Protein AF-0000000078156345 (afdb_homodimer)

Secondary structure (DSSP, 8-state):
------------STTTTS----HHHHHHHHHHHHHHHHHHHHHHHHHHHHHHHHHHHHHHHHHHHHHHH-/------------SSSTTS----HHHHHHHHHHHHHHHHHHHHHHHHHHHHHHHHHHHHHHHHHHHHHHH-

Sequence (140 aa):
TGKHAESTEVVTSDLLQMPPATTRERDLQSQVFHMQQSIGSLVEELQRQKMKNAQLERQLNTLVNKEDDATGKHAESTEVVTSDLLQMPPATTRERDLQSQVFHMQQSIGSLVEELQRQKMKNAQLERQLNTLVNKEDDA

Radius of gyration: 32.05 Å; Cα contacts (8 Å, |Δi|>4): 56; chains: 2; bounding box: 17×106×88 Å

Foldseek 3Di:
DDCPDDDPDCCDCVVVPPPDDDPVNVVVVVVVVVVVVVVVVVVVVVVVVVVVVVVVVVVVVVVVVVVVVD/DDDPPDDPPCPDDVVVPPPDDDPVNVVVVVVVVVVVVVVVVVVVVVVVVVVVVVVVVVVVVVVVVVVVVD

pLDDT: mean 80.17, std 22.76, range [31.42, 98.94]

Solvent-accessible surface area (backbone atoms only — not comparable to full-atom values): 8345 Å² total; per-residue (Å²): 140,82,80,84,77,84,81,81,72,75,81,69,59,60,84,70,55,52,71,70,72,47,71,64,42,51,51,47,52,51,50,45,51,54,48,52,51,49,45,52,52,48,52,51,51,38,52,52,45,52,52,51,40,51,53,49,52,52,54,42,51,53,53,52,51,53,56,72,73,99,138,88,73,87,72,80,79,82,73,74,81,70,64,58,85,70,54,53,69,72,72,48,71,65,43,50,51,46,52,52,51,44,52,55,49,51,52,49,45,51,51,48,52,51,50,38,51,53,46,53,52,51,39,54,54,50,51,52,54,41,51,53,53,54,52,54,55,69,72,99

Structure (mmCIF, N/CA/C/O backbone):
data_AF-0000000078156345-model_v1
#
loop_
_entity.id
_entity.type
_entity.pdbx_description
1 polymer 'Uncharacterized protein'
#
loop_
_atom_site.group_PDB
_atom_site.id
_atom_site.type_symbol
_atom_site.label_atom_id
_atom_site.label_alt_id
_atom_site.label_comp_id
_atom_site.label_asym_id
_atom_site.label_entity_id
_atom_site.label_seq_id
_atom_site.pdbx_PDB_ins_code
_atom_site.Cartn_x
_atom_site.Cartn_y
_atom_site.Cartn_z
_atom_site.occupancy
_atom_site.B_iso_or_equiv
_atom_site.auth_seq_id
_atom_site.auth_comp_id
_atom_site.auth_asym_id
_atom_site.auth_atom_id
_atom_site.pdbx_PDB_model_num
ATOM 1 N N . THR A 1 1 ? 0.201 -67.062 23.562 1 33.53 1 THR A N 1
ATOM 2 C CA . THR A 1 1 ? 1.117 -66.062 23.016 1 33.53 1 THR A CA 1
ATOM 3 C C . THR A 1 1 ? 0.845 -65.812 21.531 1 33.53 1 THR A C 1
ATOM 5 O O . THR A 1 1 ? 0.949 -66.75 20.734 1 33.53 1 THR A O 1
ATOM 8 N N . GLY A 1 2 ? -0.371 -65.062 21.141 1 33.5 2 GLY A N 1
ATOM 9 C CA . GLY A 1 2 ? -1.154 -64.875 19.938 1 33.5 2 GLY A CA 1
ATOM 10 C C . GLY A 1 2 ? -0.355 -64.25 18.797 1 33.5 2 GLY A C 1
ATOM 11 O O . GLY A 1 2 ? 0.694 -63.656 19.031 1 33.5 2 GLY A O 1
ATOM 12 N N . LYS A 1 3 ? -0.647 -64.5 17.484 1 39.56 3 LYS A N 1
ATOM 13 C CA . LYS A 1 3 ? -0.32 -64.375 16.078 1 39.56 3 LYS A CA 1
ATOM 14 C C . LYS A 1 3 ? -0.622 -62.938 15.609 1 39.56 3 LYS A C 1
ATOM 16 O O . LYS A 1 3 ? -1.682 -62.656 15.039 1 39.56 3 LYS A O 1
ATOM 21 N N . HIS A 1 4 ? -0.682 -61.875 16.422 1 44.53 4 HIS A N 1
ATOM 22 C CA . HIS A 1 4 ? -1.21 -60.719 15.719 1 44.53 4 HIS A CA 1
ATOM 23 C C . HIS A 1 4 ? -0.37 -60.406 14.484 1 44.53 4 HIS A C 1
ATOM 25 O O . HIS A 1 4 ? 0.778 -59.969 14.609 1 44.53 4 HIS A O 1
ATOM 31 N N . ALA A 1 5 ? -0.696 -60.906 13.398 1 38.25 5 ALA A N 1
ATOM 32 C CA . ALA A 1 5 ? -0.148 -60.875 12.047 1 38.25 5 ALA A CA 1
ATOM 33 C C . ALA A 1 5 ? 0.065 -59.406 11.602 1 38.25 5 ALA A C 1
ATOM 35 O O . ALA A 1 5 ? 1.156 -59.062 11.156 1 38.25 5 ALA A O 1
ATOM 36 N N . GLU A 1 6 ? -1.146 -58.719 11.094 1 39.5 6 GLU A N 1
ATOM 37 C CA . GLU A 1 6 ? -1.417 -58.312 9.727 1 39.5 6 GLU A CA 1
ATOM 38 C C . GLU A 1 6 ? -0.717 -56.969 9.398 1 39.5 6 GLU A C 1
ATOM 40 O O . GLU A 1 6 ? 0.011 -56.875 8.414 1 39.5 6 GLU A O 1
ATOM 45 N N . SER A 1 7 ? -1.61 -55.75 9.203 1 43.25 7 SER A N 1
ATOM 46 C CA . SER A 1 7 ? -1.838 -54.781 8.133 1 43.25 7 SER A CA 1
ATOM 47 C C . SER A 1 7 ? -0.871 -53.625 8.234 1 43.25 7 SER A C 1
ATOM 49 O O . SER A 1 7 ? -0.979 -52.781 9.148 1 43.25 7 SER A O 1
ATOM 51 N N . THR A 1 8 ? 0.368 -53.688 8.312 1 47.16 8 THR A N 1
ATOM 52 C CA . THR A 1 8 ? 1.261 -52.562 8.18 1 47.16 8 THR A CA 1
ATOM 53 C C . THR A 1 8 ? 0.79 -51.625 7.066 1 47.16 8 THR A C 1
ATOM 55 O O . THR A 1 8 ? 0.873 -51.969 5.887 1 47.16 8 THR A O 1
ATOM 58 N N . GLU A 1 9 ? -0.542 -51.219 7.004 1 47.25 9 GLU A N 1
ATOM 59 C CA . GLU A 1 9 ? -1.103 -50.312 6.023 1 47.25 9 GLU A CA 1
ATOM 60 C C . GLU A 1 9 ? -0.1 -49.219 5.66 1 47.25 9 GLU A C 1
ATOM 62 O O . GLU A 1 9 ? 0.63 -48.719 6.52 1 47.25 9 GLU A O 1
ATOM 67 N N . VAL A 1 10 ? 0.333 -49.062 4.332 1 46.16 10 VAL A N 1
ATOM 68 C CA . VAL A 1 10 ? 0.99 -48.156 3.406 1 46.16 10 VAL A CA 1
ATOM 69 C C . VAL A 1 10 ? 0.493 -46.719 3.646 1 46.16 10 VAL A C 1
ATOM 71 O O . VAL A 1 10 ? -0.649 -46.406 3.318 1 46.16 10 VAL A O 1
ATOM 74 N N . VAL A 1 11 ? 0.216 -46.219 4.734 1 48.66 11 VAL A N 1
ATOM 75 C CA . VAL A 1 11 ? 0.045 -44.75 4.824 1 48.66 11 VAL A CA 1
ATOM 76 C C . VAL A 1 11 ? 1.025 -44.062 3.881 1 48.66 11 VAL A C 1
ATOM 78 O O . VAL A 1 11 ? 2.08 -43.594 4.312 1 48.66 11 VAL A O 1
ATOM 81 N N . THR A 1 12 ? 1.563 -44.781 2.832 1 43.78 12 THR A N 1
ATOM 82 C CA . THR A 1 12 ? 2.67 -44.344 1.993 1 43.78 12 THR A CA 1
ATOM 83 C C . THR A 1 12 ? 2.496 -42.875 1.603 1 43.78 12 THR A C 1
ATOM 85 O O . THR A 1 12 ? 1.435 -42.281 1.828 1 43.78 12 THR A O 1
ATOM 88 N N . SER A 1 13 ? 2.938 -42.406 0.2 1 43.75 13 SER A N 1
ATOM 89 C CA . SER A 1 13 ? 3.666 -41.469 -0.656 1 43.75 13 SER A CA 1
ATOM 90 C C . SER A 1 13 ? 2.766 -40.344 -1.131 1 43.75 13 SER A C 1
ATOM 92 O O . SER A 1 13 ? 3.139 -39.594 -2.025 1 43.75 13 SER A O 1
ATOM 94 N N . ASP A 1 14 ? 1.576 -40.438 -0.865 1 46.88 14 ASP A N 1
ATOM 95 C CA . ASP A 1 14 ? 0.717 -39.469 -1.526 1 46.88 14 ASP A CA 1
ATOM 96 C C . ASP A 1 14 ? 1.19 -38.031 -1.25 1 46.88 14 ASP A C 1
ATOM 98 O O . ASP A 1 14 ? 0.942 -37.125 -2.047 1 46.88 14 ASP A O 1
ATOM 102 N N . LEU A 1 15 ? 1.35 -37.75 -0.007 1 52.06 15 LEU A N 1
ATOM 103 C CA . LEU A 1 15 ? 1.877 -36.406 0.218 1 52.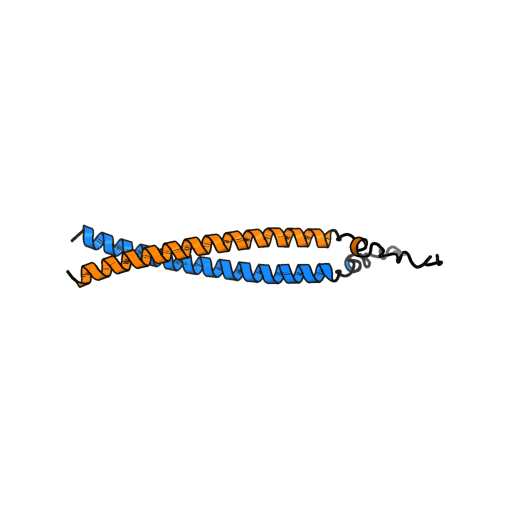06 15 LEU A CA 1
ATOM 104 C C . LEU A 1 15 ? 3.1 -36.156 -0.657 1 52.06 15 LEU A C 1
ATOM 106 O O . LEU A 1 15 ? 3.311 -35.031 -1.12 1 52.06 15 LEU A O 1
ATOM 110 N N . LEU A 1 16 ? 3.947 -37.125 -0.909 1 48.75 16 LEU A N 1
ATOM 111 C CA . LEU A 1 16 ? 5.098 -37.156 -1.803 1 48.75 16 LEU A CA 1
ATOM 112 C C . LEU A 1 16 ? 4.664 -37 -3.256 1 48.75 16 LEU A C 1
ATOM 114 O O . LEU A 1 16 ? 5.492 -36.719 -4.129 1 48.75 16 LEU A O 1
ATOM 118 N N . GLN A 1 17 ? 3.502 -37.406 -3.512 1 51.84 17 GLN A N 1
ATOM 119 C CA . GLN A 1 17 ? 3.133 -37.406 -4.922 1 51.84 17 GLN A CA 1
ATOM 120 C C . GLN A 1 17 ? 2.699 -36 -5.359 1 51.84 17 GLN A C 1
ATOM 122 O O . GLN A 1 17 ? 1.87 -35.875 -6.262 1 51.84 17 GLN A O 1
ATOM 127 N N . MET A 1 18 ? 2.561 -35.125 -4.457 1 53.78 18 MET A N 1
ATOM 128 C CA . MET A 1 18 ? 2.248 -33.844 -5.09 1 53.78 18 MET A CA 1
ATOM 129 C C . MET A 1 18 ? 3.16 -33.594 -6.285 1 53.78 18 MET A C 1
ATOM 131 O O . MET A 1 18 ? 4.379 -33.75 -6.18 1 53.78 18 MET A O 1
ATOM 135 N N . PRO A 1 19 ? 2.574 -33.75 -7.43 1 60.81 19 PRO A N 1
ATOM 136 C CA . PRO A 1 19 ? 3.453 -33.5 -8.578 1 60.81 19 PRO A CA 1
ATOM 137 C C . PRO A 1 19 ? 4.348 -32.281 -8.383 1 60.81 19 PRO A C 1
ATOM 139 O O . PRO A 1 19 ? 3.975 -31.344 -7.676 1 60.81 19 PRO A O 1
ATOM 142 N N . PRO A 1 20 ? 5.547 -32.594 -8.492 1 66.38 20 PRO A N 1
ATOM 143 C CA . PRO A 1 20 ? 6.492 -31.484 -8.414 1 66.38 20 PRO A CA 1
ATOM 144 C C . PRO A 1 20 ? 5.957 -30.203 -9.055 1 66.38 20 PRO A C 1
ATOM 146 O O . PRO A 1 20 ? 5.184 -30.266 -10.008 1 66.38 20 PRO A O 1
ATOM 149 N N . ALA A 1 21 ? 5.988 -29.219 -8.359 1 72.69 21 ALA A N 1
ATOM 150 C CA . ALA A 1 21 ? 5.598 -27.922 -8.891 1 72.69 21 ALA A CA 1
ATOM 151 C C . ALA A 1 21 ? 6.195 -27.703 -10.273 1 72.69 21 ALA A C 1
ATOM 153 O O . ALA A 1 21 ? 7.363 -28.016 -10.516 1 72.69 21 ALA A O 1
ATOM 154 N N . THR A 1 22 ? 5.266 -27.453 -11.133 1 80.25 22 THR A N 1
ATOM 155 C CA . THR A 1 22 ? 5.73 -27.078 -12.461 1 80.25 22 THR A CA 1
ATOM 156 C C . THR A 1 22 ? 6.539 -25.797 -12.422 1 80.25 22 THR A C 1
ATOM 158 O O . THR A 1 22 ? 6.543 -25.094 -11.406 1 80.25 22 THR A O 1
ATOM 161 N N . THR A 1 23 ? 7.355 -25.578 -13.312 1 85.12 23 THR A N 1
ATOM 162 C CA . THR A 1 23 ? 8.102 -24.328 -13.422 1 85.12 23 THR A CA 1
ATOM 163 C C . THR A 1 23 ? 7.176 -23.125 -13.297 1 85.12 23 THR A C 1
ATOM 165 O O . THR A 1 23 ? 7.527 -22.125 -12.664 1 85.12 23 THR A O 1
ATOM 168 N N . ARG A 1 24 ? 6.043 -23.344 -13.875 1 87 24 ARG A N 1
ATOM 169 C CA . ARG A 1 24 ? 5.066 -22.266 -13.836 1 87 24 ARG A CA 1
ATOM 170 C C . ARG A 1 24 ? 4.59 -22.016 -12.406 1 87 24 ARG A C 1
ATOM 172 O O . ARG A 1 24 ? 4.43 -20.859 -11.992 1 87 24 ARG A O 1
ATOM 179 N N . GLU A 1 25 ? 4.336 -23.047 -11.68 1 89.81 25 GLU A N 1
ATOM 180 C CA . GLU A 1 25 ? 3.916 -22.938 -10.281 1 89.81 25 GLU A CA 1
ATOM 181 C C . GLU A 1 25 ? 4.988 -22.266 -9.438 1 89.81 25 GLU A C 1
ATOM 183 O O . GLU A 1 25 ? 4.676 -21.422 -8.586 1 89.81 25 GLU A O 1
ATOM 188 N N . ARG A 1 26 ? 6.176 -22.609 -9.719 1 89.44 26 ARG A N 1
ATOM 189 C CA . ARG A 1 26 ? 7.285 -22 -8.992 1 89.44 26 ARG A CA 1
ATOM 190 C C . ARG A 1 26 ? 7.402 -20.516 -9.312 1 89.44 26 ARG A C 1
ATOM 192 O O . ARG A 1 26 ? 7.633 -19.703 -8.414 1 89.44 26 ARG A O 1
ATOM 199 N N . ASP A 1 27 ? 7.25 -20.188 -10.531 1 92.5 27 ASP A N 1
ATOM 200 C CA . ASP A 1 27 ? 7.262 -18.781 -10.93 1 92.5 27 ASP A CA 1
ATOM 201 C C . ASP A 1 27 ? 6.16 -18 -10.227 1 92.5 27 ASP A C 1
ATOM 203 O O . ASP A 1 27 ? 6.395 -16.891 -9.742 1 92.5 27 ASP A O 1
ATOM 207 N N . LEU A 1 28 ? 4.996 -18.5 -10.133 1 95.38 28 LEU A N 1
ATOM 208 C CA . LEU A 1 28 ? 3.863 -17.859 -9.484 1 95.38 28 LEU A CA 1
ATOM 209 C C . LEU A 1 28 ? 4.113 -17.688 -7.988 1 95.38 28 LEU A C 1
ATOM 211 O O . LEU A 1 28 ? 3.781 -16.656 -7.41 1 95.38 28 LEU A O 1
ATOM 215 N N . GLN A 1 29 ? 4.703 -18.641 -7.363 1 95.25 29 GLN A N 1
ATOM 216 C CA . GLN A 1 29 ? 5.039 -18.562 -5.945 1 95.25 29 GLN A CA 1
ATOM 217 C C . GLN A 1 29 ? 6.035 -17.422 -5.688 1 95.25 29 GLN A C 1
ATOM 219 O O . GLN A 1 29 ? 5.926 -16.719 -4.688 1 95.25 29 GLN A O 1
ATOM 224 N N . SER A 1 30 ? 6.969 -17.266 -6.566 1 97.69 30 SER A N 1
ATOM 225 C CA . SER A 1 30 ? 7.934 -16.188 -6.445 1 97.69 30 SER A CA 1
ATOM 226 C C . SER A 1 30 ? 7.25 -14.828 -6.562 1 97.69 30 SER A C 1
ATOM 228 O O . SER A 1 30 ? 7.57 -13.898 -5.82 1 97.69 30 SER A O 1
ATOM 230 N N . GLN A 1 31 ? 6.301 -14.742 -7.48 1 97.88 31 GLN A N 1
ATOM 231 C CA . GLN A 1 31 ? 5.535 -13.516 -7.648 1 97.88 31 GLN A CA 1
ATOM 232 C C . GLN A 1 31 ? 4.742 -13.18 -6.387 1 97.88 31 GLN A C 1
ATOM 234 O O . GLN A 1 31 ? 4.734 -12.031 -5.934 1 97.88 31 GLN A O 1
ATOM 239 N N . VAL A 1 32 ? 4.145 -14.188 -5.852 1 98.56 32 VAL A N 1
ATOM 240 C CA . VAL A 1 32 ? 3.361 -14.008 -4.633 1 98.56 32 VAL A CA 1
ATOM 241 C C . VAL A 1 32 ? 4.266 -13.5 -3.512 1 98.56 32 VAL A C 1
ATOM 243 O O . VAL A 1 32 ? 3.902 -12.57 -2.789 1 98.56 32 VAL A O 1
ATOM 246 N N . PHE A 1 33 ? 5.445 -14.055 -3.459 1 98.56 33 PHE A N 1
ATOM 247 C CA . PHE A 1 33 ? 6.406 -13.648 -2.439 1 98.56 33 PHE A CA 1
ATOM 248 C C . PHE A 1 33 ? 6.785 -12.18 -2.607 1 98.56 33 PHE A C 1
ATOM 250 O O . PHE A 1 33 ? 6.77 -11.414 -1.641 1 98.56 33 PHE A O 1
ATOM 257 N N . HIS A 1 34 ? 7.082 -11.766 -3.803 1 98.69 34 HIS A N 1
ATOM 258 C CA . HIS A 1 34 ? 7.457 -10.383 -4.082 1 98.69 34 HIS A CA 1
ATOM 259 C C . HIS A 1 34 ? 6.309 -9.43 -3.771 1 98.69 34 HIS A C 1
ATOM 261 O O . HIS A 1 34 ? 6.527 -8.344 -3.227 1 98.69 34 HIS A O 1
ATOM 267 N N . MET A 1 35 ? 5.109 -9.852 -4.051 1 98.81 35 MET A N 1
ATOM 268 C CA . MET A 1 35 ? 3.936 -9.023 -3.789 1 98.81 35 MET A CA 1
ATOM 269 C C . MET A 1 35 ? 3.666 -8.914 -2.291 1 98.81 35 MET A C 1
ATOM 271 O O . MET A 1 35 ? 3.289 -7.848 -1.798 1 98.81 35 MET A O 1
ATOM 275 N N . GLN A 1 36 ? 3.875 -9.961 -1.612 1 98.62 36 GLN A N 1
ATOM 276 C CA . GLN A 1 36 ? 3.736 -9.922 -0.161 1 98.62 36 GLN A CA 1
ATOM 277 C C . GLN A 1 36 ? 4.703 -8.914 0.452 1 98.62 36 GLN A C 1
ATOM 279 O O . GLN A 1 36 ? 4.324 -8.133 1.33 1 98.62 36 GLN A O 1
ATOM 284 N N . GLN A 1 37 ? 5.906 -8.852 -0.018 1 98.75 37 GLN A N 1
ATOM 285 C CA . GLN A 1 37 ? 6.891 -7.883 0.449 1 98.75 37 GLN A CA 1
ATOM 286 C C . GLN A 1 37 ? 6.449 -6.457 0.13 1 98.75 37 GLN A C 1
ATOM 288 O O . GLN A 1 37 ? 6.57 -5.562 0.971 1 98.75 37 GLN A O 1
ATOM 293 N N . SER A 1 38 ? 5.996 -6.297 -1.028 1 98.88 38 SER A N 1
ATOM 294 C CA . SER A 1 38 ? 5.52 -4.988 -1.459 1 98.88 38 SER A CA 1
ATOM 295 C C . SER A 1 38 ? 4.359 -4.508 -0.588 1 98.88 38 SER A C 1
ATOM 297 O O . SER A 1 38 ? 4.344 -3.355 -0.151 1 98.88 38 SER A O 1
ATOM 299 N N . ILE A 1 39 ? 3.432 -5.367 -0.332 1 98.94 39 ILE A N 1
ATOM 300 C CA . ILE A 1 39 ? 2.293 -5.039 0.519 1 98.94 39 ILE A CA 1
ATOM 301 C C . ILE A 1 39 ? 2.785 -4.648 1.911 1 98.94 39 ILE A C 1
ATOM 303 O O . ILE A 1 39 ? 2.346 -3.643 2.473 1 98.94 39 ILE A O 1
ATOM 307 N N . GLY A 1 40 ? 3.727 -5.453 2.355 1 98.88 40 GLY A N 1
ATOM 308 C CA . GLY A 1 40 ? 4.301 -5.117 3.648 1 98.88 40 GLY A CA 1
ATOM 309 C C . GLY A 1 40 ? 4.922 -3.732 3.682 1 98.88 40 GLY A C 1
ATOM 310 O O . GLY A 1 40 ? 4.699 -2.969 4.625 1 98.88 40 GLY A O 1
ATOM 311 N N . SER A 1 41 ? 5.625 -3.363 2.674 1 98.88 41 SER A N 1
ATOM 312 C CA . SER A 1 41 ? 6.277 -2.061 2.58 1 98.88 41 SER A CA 1
ATOM 313 C C . SER A 1 41 ? 5.254 -0.936 2.48 1 98.88 41 SER A C 1
ATOM 315 O O . SER A 1 41 ? 5.402 0.105 3.125 1 98.88 41 SER A O 1
ATOM 317 N N . LEU A 1 42 ? 4.277 -1.191 1.744 1 98.88 42 LEU A N 1
ATOM 318 C CA . LEU A 1 42 ? 3.242 -0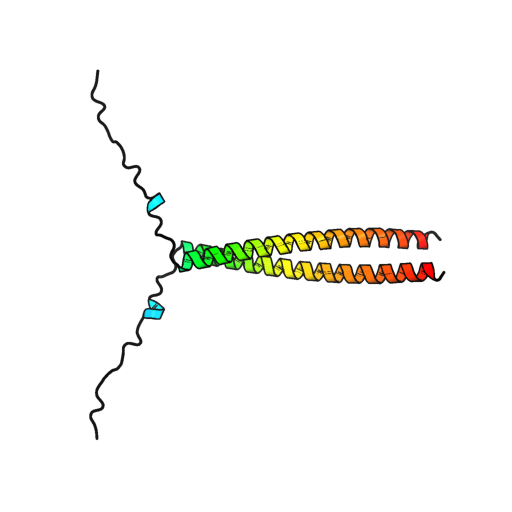.184 1.549 1 98.88 42 LEU A CA 1
ATOM 319 C C . LEU A 1 42 ? 2.451 0.039 2.834 1 98.88 42 LEU A C 1
ATOM 321 O O . LEU A 1 42 ? 2.111 1.177 3.168 1 98.88 42 LEU A O 1
ATOM 325 N N . VAL A 1 43 ? 2.186 -0.98 3.527 1 98.88 43 VAL A N 1
ATOM 326 C CA . VAL A 1 43 ? 1.452 -0.875 4.785 1 98.88 43 VAL A CA 1
ATOM 327 C C . VAL A 1 43 ? 2.273 -0.082 5.797 1 98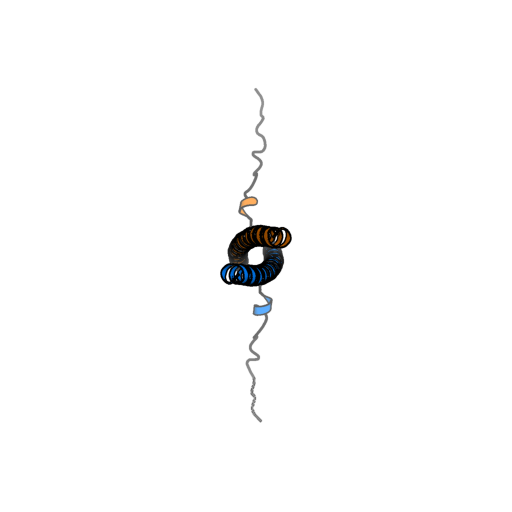.88 43 VAL A C 1
ATOM 329 O O . VAL A 1 43 ? 1.744 0.79 6.492 1 98.88 43 VAL A O 1
ATOM 332 N N . GLU A 1 44 ? 3.543 -0.354 5.844 1 98.81 44 GLU A N 1
ATOM 333 C CA . GLU A 1 44 ? 4.426 0.37 6.754 1 98.81 44 GLU A CA 1
ATOM 334 C C . GLU A 1 44 ? 4.48 1.855 6.406 1 98.81 44 GLU A C 1
ATOM 336 O O . GLU A 1 44 ? 4.387 2.709 7.289 1 98.81 44 GLU A O 1
ATOM 341 N N . GLU A 1 45 ? 4.633 2.123 5.203 1 98.75 45 GLU A N 1
ATOM 342 C CA . GLU A 1 45 ? 4.699 3.512 4.762 1 98.75 45 GLU A CA 1
ATOM 343 C C . GLU A 1 45 ? 3.391 4.242 5.043 1 98.75 45 GLU A C 1
ATOM 345 O O . GLU A 1 45 ? 3.4 5.402 5.469 1 98.75 45 GLU A O 1
ATOM 350 N N . LEU A 1 46 ? 2.365 3.58 4.824 1 98.81 46 LEU A N 1
ATOM 351 C CA . LEU A 1 46 ? 1.052 4.16 5.086 1 98.81 46 LEU A CA 1
ATOM 352 C C . LEU A 1 46 ? 0.889 4.492 6.566 1 98.81 46 LEU A C 1
ATOM 354 O O . LEU A 1 46 ? 0.381 5.559 6.914 1 98.81 46 LEU A O 1
ATOM 358 N N . GLN A 1 47 ? 1.327 3.623 7.359 1 98.69 47 GLN A N 1
ATOM 359 C CA . GLN A 1 47 ? 1.263 3.871 8.797 1 98.69 47 GLN A CA 1
ATOM 360 C C . GLN A 1 47 ? 2.115 5.074 9.188 1 98.69 47 GLN A C 1
ATOM 362 O O . GLN A 1 47 ? 1.697 5.898 10 1 98.69 47 GLN A O 1
ATOM 367 N N . ARG A 1 48 ? 3.279 5.168 8.594 1 98.69 48 ARG A N 1
ATOM 368 C CA . ARG A 1 48 ? 4.152 6.305 8.859 1 98.69 48 ARG A CA 1
ATOM 369 C C . ARG A 1 48 ? 3.5 7.613 8.414 1 98.69 48 ARG A C 1
ATOM 371 O O . ARG A 1 48 ? 3.547 8.609 9.141 1 98.69 48 ARG A O 1
ATOM 378 N N . GLN A 1 49 ? 2.871 7.582 7.344 1 98.44 49 GLN A N 1
ATOM 379 C CA . GLN A 1 49 ? 2.205 8.773 6.828 1 98.44 49 GLN A CA 1
ATOM 380 C C . GLN A 1 49 ? 1.024 9.164 7.707 1 98.44 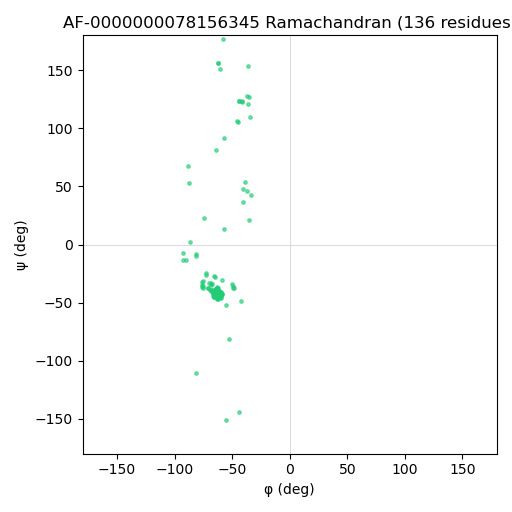49 GLN A C 1
ATOM 382 O O . GLN A 1 49 ? 0.802 10.352 7.961 1 98.44 49 GLN A O 1
ATOM 387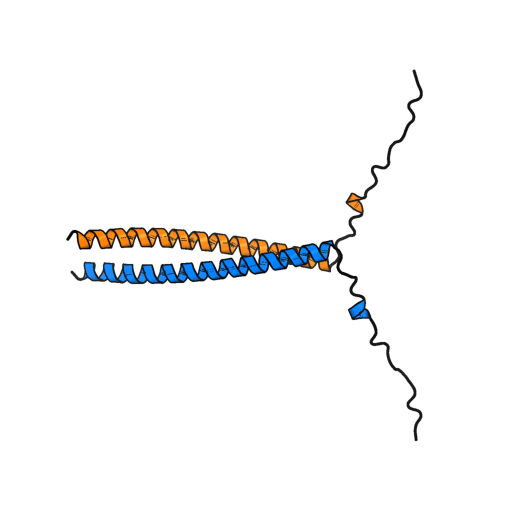 N N . LYS A 1 50 ? 0.302 8.18 8.156 1 98.69 50 LYS A N 1
ATOM 388 C CA . LYS A 1 50 ? -0.831 8.461 9.039 1 98.69 50 LYS A CA 1
ATOM 389 C C . LYS A 1 50 ? -0.368 9.086 10.352 1 98.69 50 LYS A C 1
ATOM 391 O O . LYS A 1 50 ? -1.014 10 10.867 1 98.69 50 LYS A O 1
ATOM 396 N N . MET A 1 51 ? 0.721 8.641 10.867 1 98.44 51 MET A N 1
ATOM 397 C CA . MET A 1 51 ? 1.281 9.195 12.102 1 98.44 51 MET A CA 1
ATOM 398 C C . MET A 1 51 ? 1.744 10.633 11.891 1 98.44 51 MET A C 1
ATOM 400 O O . MET A 1 51 ? 1.493 11.5 12.727 1 98.44 51 MET A O 1
ATOM 404 N N . LYS A 1 52 ? 2.4 10.867 10.805 1 98.12 52 LYS A N 1
ATOM 405 C CA . LYS A 1 52 ? 2.84 12.219 10.461 1 98.12 52 LYS A CA 1
ATOM 406 C C . LYS A 1 52 ? 1.651 13.164 10.32 1 98.12 52 LYS A C 1
ATOM 408 O O . LYS A 1 52 ? 1.685 14.289 10.828 1 98.12 52 LYS A O 1
ATOM 413 N N . ASN A 1 53 ? 0.641 12.68 9.711 1 98.5 53 ASN A N 1
ATOM 414 C CA . ASN A 1 53 ? -0.576 13.469 9.547 1 98.5 53 ASN A CA 1
ATOM 415 C C . ASN A 1 53 ? -1.211 13.812 10.891 1 98.5 53 ASN A C 1
ATOM 417 O O . ASN A 1 53 ? -1.635 14.953 11.109 1 98.5 53 ASN A O 1
ATOM 421 N N . ALA A 1 54 ? -1.243 12.906 11.727 1 98.56 54 ALA A N 1
ATOM 422 C CA . ALA A 1 54 ? -1.824 13.125 13.047 1 98.56 54 ALA A CA 1
ATOM 423 C C . ALA A 1 54 ? -1.041 14.18 13.82 1 98.56 54 ALA A C 1
ATOM 425 O O . ALA A 1 54 ? -1.631 15.031 14.484 1 98.56 54 ALA A O 1
ATOM 426 N N . GLN A 1 55 ? 0.214 14.07 13.719 1 98.25 55 GLN A N 1
ATOM 427 C CA . GLN A 1 55 ? 1.082 15.031 14.391 1 98.25 55 GLN A CA 1
ATOM 428 C C . GLN A 1 55 ? 0.876 16.438 13.844 1 98.25 55 GLN A C 1
ATOM 430 O O . GLN A 1 55 ? 0.756 17.406 14.602 1 98.25 55 GLN A O 1
ATOM 435 N N . LEU A 1 56 ? 0.778 16.562 12.586 1 98.25 56 LEU A N 1
ATOM 436 C CA . LEU A 1 56 ? 0.569 17.844 11.93 1 98.25 56 LEU A CA 1
ATOM 437 C C . LEU A 1 56 ? -0.794 18.438 12.289 1 98.25 56 LEU A C 1
ATOM 439 O O . LEU A 1 56 ? -0.913 19.625 12.555 1 98.25 56 LEU A O 1
ATOM 443 N N . GLU A 1 57 ? -1.753 17.609 12.336 1 98 57 GLU A N 1
ATOM 444 C CA . GLU A 1 57 ? -3.1 18.047 12.695 1 98 57 GLU A CA 1
ATOM 445 C C . GLU A 1 57 ? -3.146 18.562 14.133 1 98 57 GLU A C 1
ATOM 447 O O . GLU A 1 57 ? -3.807 19.562 14.422 1 98 57 GLU A O 1
ATOM 452 N N . ARG A 1 58 ? -2.445 17.922 15.016 1 97.94 58 ARG A N 1
ATOM 453 C CA . ARG A 1 58 ? -2.393 18.359 16.406 1 97.94 58 ARG A CA 1
ATOM 454 C C . ARG A 1 58 ? -1.697 19.719 16.531 1 97.94 58 ARG A C 1
ATOM 456 O O . ARG A 1 58 ? -2.172 20.594 17.25 1 97.94 58 ARG A O 1
ATOM 463 N N . GLN A 1 59 ? -0.607 19.906 15.891 1 96.75 59 GLN A N 1
ATOM 464 C CA . GLN A 1 59 ? 0.114 21.172 15.906 1 96.75 59 GLN A CA 1
ATOM 465 C C . GLN A 1 59 ? -0.743 22.312 15.344 1 96.75 59 GLN A C 1
ATOM 467 O O . GLN A 1 59 ? -0.807 23.391 15.922 1 96.75 59 GLN A O 1
ATOM 472 N N . LEU A 1 60 ? -1.408 22.016 14.266 1 96.44 60 LEU A N 1
ATOM 473 C CA . LEU A 1 60 ? -2.27 23 13.625 1 96.44 60 LEU A CA 1
ATOM 474 C C . LEU A 1 60 ? -3.416 23.406 14.547 1 96.44 60 LEU A C 1
ATOM 476 O O . LEU A 1 60 ? -3.715 24.594 14.688 1 96.44 60 LEU A O 1
ATOM 480 N N . ASN A 1 61 ? -3.957 22.438 15.133 1 95.38 61 ASN A N 1
ATOM 481 C CA . ASN A 1 61 ? -5.066 22.703 16.047 1 95.38 61 ASN A CA 1
ATOM 482 C C . ASN A 1 61 ? -4.625 23.547 17.234 1 95.38 61 ASN A C 1
ATOM 484 O O . ASN A 1 61 ? -5.359 24.422 17.688 1 95.38 61 ASN A O 1
ATOM 488 N N . THR A 1 62 ? -3.473 23.234 17.688 1 94.31 62 THR A N 1
ATOM 489 C CA . THR A 1 62 ? -2.93 24 18.812 1 94.31 62 THR A CA 1
ATOM 490 C C . THR A 1 62 ? -2.725 25.453 18.438 1 94.31 62 THR A C 1
ATOM 492 O O . THR A 1 62 ? -3.098 26.359 19.188 1 94.31 62 THR A O 1
ATOM 495 N N . LEU A 1 63 ? -2.314 25.734 17.25 1 89.56 63 LEU A N 1
ATOM 496 C CA . LEU A 1 63 ? -2.039 27.078 16.781 1 89.56 63 LEU A CA 1
ATOM 497 C C . LEU A 1 63 ? -3.336 27.828 16.5 1 89.56 63 LEU A C 1
ATOM 499 O O . LEU A 1 63 ? -3.453 29.016 16.797 1 89.56 63 LEU A O 1
ATOM 503 N N . VAL A 1 64 ? -4.227 27.141 16.016 1 90.62 64 VAL A N 1
ATOM 504 C CA . VAL A 1 64 ? -5.508 27.75 15.672 1 90.62 64 VAL A CA 1
ATOM 505 C C . VAL A 1 64 ? -6.246 28.156 16.938 1 90.62 64 VAL A C 1
ATOM 507 O O . VAL A 1 64 ? -6.824 29.234 17.016 1 90.62 64 VAL A O 1
ATOM 510 N N . ASN A 1 65 ? -6.055 27.359 17.906 1 90.25 65 ASN A N 1
ATOM 511 C CA . ASN A 1 65 ? -6.715 27.656 19.188 1 90.25 65 ASN A CA 1
ATOM 512 C C . ASN A 1 65 ? -6.031 28.797 19.922 1 90.25 65 ASN A C 1
ATOM 514 O O . ASN A 1 65 ? -6.695 29.594 20.578 1 90.25 65 ASN A O 1
ATOM 518 N N . LYS A 1 66 ? -4.758 28.984 19.797 1 84.12 66 LYS A N 1
ATOM 519 C CA . LYS A 1 66 ? -4.012 30.078 20.406 1 84.12 66 LYS A CA 1
ATOM 520 C C . LYS A 1 66 ? -4.391 31.422 19.781 1 84.12 66 LYS A C 1
ATOM 522 O O . LYS A 1 66 ? -4.512 32.438 20.469 1 84.12 66 LYS A O 1
ATOM 527 N N . GLU A 1 67 ? -4.703 31.406 18.516 1 78.56 67 GLU A N 1
ATOM 528 C CA . GLU A 1 67 ? -5.09 32.625 17.812 1 78.56 67 GLU A CA 1
ATOM 529 C C . GLU A 1 67 ? -6.52 33.031 18.156 1 78.56 67 GLU A C 1
ATOM 531 O O . GLU A 1 67 ? -6.82 34.219 18.266 1 78.56 67 GLU A O 1
ATOM 536 N N . ASP A 1 68 ? -7.297 32.031 18.344 1 80.38 68 ASP A N 1
ATOM 537 C CA . ASP A 1 68 ? -8.695 32.312 18.656 1 80.38 68 ASP A CA 1
ATOM 538 C C . ASP A 1 68 ? -8.836 32.844 20.078 1 80.38 68 ASP A C 1
ATOM 540 O O . ASP A 1 68 ? -9.758 33.594 20.375 1 80.38 68 ASP A O 1
ATOM 544 N N . ASP A 1 69 ? -7.949 32.531 20.875 1 78.81 69 ASP A N 1
ATOM 545 C CA . ASP A 1 69 ? -7.977 32.969 22.25 1 78.81 69 ASP A CA 1
ATOM 546 C C . ASP A 1 69 ? -7.199 34.281 22.422 1 78.81 69 ASP A C 1
ATOM 548 O O . ASP A 1 69 ? -7.262 34.938 23.469 1 78.81 69 ASP A O 1
ATOM 552 N N . ALA A 1 70 ? -6.375 34.781 21.484 1 64.31 70 ALA A N 1
ATOM 553 C CA . ALA A 1 70 ? -5.617 36.031 21.562 1 64.31 70 ALA A CA 1
ATOM 554 C C . ALA A 1 70 ? -6.398 37.188 20.953 1 64.31 70 ALA A C 1
ATOM 556 O O . ALA A 1 70 ? -7.203 37 20.031 1 64.31 70 ALA A O 1
ATOM 557 N N . THR B 1 1 ? 5.273 -24.453 -66.688 1 34.12 1 THR B N 1
ATOM 558 C CA . THR B 1 1 ? 4.652 -23.906 -65.438 1 34.12 1 THR B CA 1
ATOM 559 C C . THR B 1 1 ? 4.727 -24.906 -64.312 1 34.12 1 THR B C 1
ATOM 561 O O . THR B 1 1 ? 4.246 -26.031 -64.438 1 34.12 1 THR B O 1
ATOM 564 N N . GLY B 1 2 ? 5.945 -24.953 -63.531 1 31.42 2 GLY B N 1
ATOM 565 C CA . GLY B 1 2 ? 6.543 -25.938 -62.625 1 31.42 2 GLY B CA 1
ATOM 566 C C . GLY B 1 2 ? 5.652 -26.297 -61.469 1 31.42 2 GLY B C 1
ATOM 567 O O . GLY B 1 2 ? 4.66 -25.609 -61.188 1 31.42 2 GLY B O 1
ATOM 568 N N . LYS B 1 3 ? 6.098 -27.312 -60.531 1 37.72 3 LYS B N 1
ATOM 569 C CA . LYS B 1 3 ? 5.941 -28.359 -59.531 1 37.72 3 LYS B CA 1
ATOM 570 C C . LYS B 1 3 ? 5.852 -27.781 -58.125 1 37.72 3 LYS B C 1
ATOM 572 O O . LYS B 1 3 ? 5.914 -28.516 -57.125 1 37.72 3 LYS B O 1
ATOM 577 N N . HIS B 1 4 ? 5.871 -26.484 -57.812 1 43.81 4 HIS B N 1
ATOM 578 C CA . HIS B 1 4 ? 6.285 -26.359 -56.438 1 43.81 4 HIS B CA 1
ATOM 579 C C . HIS B 1 4 ? 5.266 -27 -55.5 1 43.81 4 HIS B C 1
ATOM 581 O O . HIS B 1 4 ? 4.172 -26.469 -55.312 1 43.81 4 HIS B O 1
ATOM 587 N N . ALA B 1 5 ? 5.203 -28.25 -55.25 1 40.81 5 ALA B N 1
ATOM 588 C CA . ALA B 1 5 ? 4.348 -29.047 -54.375 1 40.81 5 ALA B CA 1
ATOM 589 C C . ALA B 1 5 ? 4.465 -28.594 -52.938 1 40.81 5 ALA B C 1
ATOM 591 O O . ALA B 1 5 ? 3.715 -29.047 -52.062 1 40.81 5 ALA B O 1
ATOM 592 N N . GLU B 1 6 ? 5.723 -28.031 -52.469 1 40.41 6 GLU B N 1
ATOM 593 C CA . GLU B 1 6 ? 6.246 -28.516 -51.188 1 40.41 6 GLU B CA 1
ATOM 594 C C . GLU B 1 6 ? 5.227 -28.344 -50.062 1 40.41 6 GLU B C 1
ATOM 596 O O . GLU B 1 6 ? 4.23 -27.641 -50.25 1 40.41 6 GLU B O 1
ATOM 601 N N . SER B 1 7 ? 5.867 -28.141 -48.656 1 42.44 7 SER B N 1
ATOM 602 C CA . SER B 1 7 ? 5.879 -28.562 -47.25 1 42.44 7 SER B CA 1
ATOM 603 C C . SER B 1 7 ? 4.879 -27.75 -46.438 1 42.44 7 SER B C 1
ATOM 605 O O . SER B 1 7 ? 5.023 -26.531 -46.281 1 42.44 7 SER B O 1
ATOM 607 N N . THR B 1 8 ? 3.641 -27.812 -46.562 1 46.84 8 THR B N 1
ATOM 608 C CA . THR B 1 8 ? 2.668 -27.297 -45.594 1 46.84 8 THR B CA 1
ATOM 609 C C . THR B 1 8 ? 3.139 -27.547 -44.188 1 46.84 8 THR B C 1
ATOM 611 O O . THR B 1 8 ? 3.201 -28.688 -43.719 1 46.84 8 THR B O 1
ATOM 614 N N . GLU B 1 9 ? 4.398 -27.125 -43.781 1 47.03 9 GLU B N 1
ATOM 615 C CA . GLU B 1 9 ? 4.91 -27.203 -42.406 1 47.03 9 GLU B CA 1
ATOM 616 C C . GLU B 1 9 ? 3.801 -26.969 -41.375 1 47.03 9 GLU B C 1
ATOM 618 O O . GLU B 1 9 ? 2.973 -26.078 -41.562 1 47.03 9 GLU B O 1
ATOM 623 N N . VAL B 1 10 ? 3.332 -27.984 -40.594 1 45.91 10 VAL B N 1
ATOM 624 C CA . VAL B 1 10 ? 2.609 -28.203 -39.344 1 45.91 10 VAL B CA 1
ATOM 625 C C . VAL B 1 10 ? 3.035 -27.156 -38.312 1 45.91 10 VAL B C 1
ATOM 627 O O . VAL B 1 10 ? 4.176 -27.156 -37.844 1 45.91 10 VAL B O 1
ATOM 630 N N . VAL B 1 11 ? 3.166 -25.922 -38.469 1 48.28 11 VAL B N 1
ATOM 631 C CA . VAL B 1 11 ? 3.209 -25.016 -37.344 1 48.28 11 VAL B CA 1
ATOM 632 C C . VAL B 1 11 ? 2.318 -25.531 -36.219 1 48.28 11 VAL B C 1
ATOM 634 O O . VAL B 1 11 ? 1.091 -25.453 -36.312 1 48.28 11 VAL B O 1
ATOM 637 N N . THR B 1 12 ? 2.299 -26.859 -35.875 1 43.59 12 THR B N 1
ATOM 638 C CA . THR B 1 12 ? 1.552 -27.516 -34.812 1 43.59 12 THR B CA 1
ATOM 639 C C . THR B 1 12 ? 1.467 -26.625 -33.594 1 43.59 12 THR B C 1
ATOM 641 O O . THR B 1 12 ? 2.27 -25.703 -33.438 1 43.59 12 THR B O 1
ATOM 644 N N . SER B 1 13 ? 0.365 -26.766 -32.656 1 45.06 13 SER B N 1
ATOM 645 C CA . SER B 1 13 ? -0.423 -26.344 -31.5 1 45.06 13 SER B CA 1
ATOM 646 C C . SER B 1 13 ? 0.442 -26.234 -30.25 1 45.06 13 SER B C 1
ATOM 648 O O . SER B 1 13 ? 0.443 -27.125 -29.406 1 45.06 13 SER B O 1
ATOM 650 N N . ASP B 1 14 ? 1.664 -26.25 -30.359 1 46.47 14 ASP B N 1
ATOM 651 C CA . ASP B 1 14 ? 2.457 -26.141 -29.125 1 46.47 14 ASP B CA 1
ATOM 652 C C . ASP B 1 14 ? 1.879 -25.094 -28.188 1 46.47 14 ASP B C 1
ATOM 654 O O . ASP B 1 14 ? 2.117 -25.141 -26.969 1 46.47 14 ASP B O 1
ATOM 658 N N . LEU B 1 15 ? 1.611 -23.953 -28.734 1 52.16 15 LEU B N 1
ATOM 659 C CA . LEU B 1 15 ? 0.986 -23 -27.812 1 52.16 15 LEU B CA 1
ATOM 660 C C . LEU B 1 15 ? -0.195 -23.641 -27.094 1 52.16 15 LEU B C 1
ATOM 662 O O . LEU B 1 15 ? -0.457 -23.312 -25.922 1 52.16 15 LEU B O 1
ATOM 666 N N . LEU B 1 16 ? -0.949 -24.531 -27.719 1 48.97 16 LEU B N 1
ATOM 667 C CA . LEU B 1 16 ? -2.062 -25.328 -27.219 1 48.97 16 LEU B CA 1
ATOM 668 C C . LEU B 1 16 ? -1.589 -26.328 -26.156 1 48.97 16 LEU B C 1
ATOM 670 O O . LEU B 1 16 ? -2.402 -26.922 -25.453 1 48.97 16 LEU B O 1
ATOM 674 N N . GLN B 1 17 ? -0.381 -26.688 -26.266 1 52 17 GLN B N 1
ATOM 675 C CA . GLN B 1 17 ? 0.035 -27.766 -25.375 1 52 17 GLN B CA 1
ATOM 676 C C . GLN B 1 17 ? 0.359 -27.219 -23.984 1 52 17 GLN B C 1
ATOM 678 O O . GLN B 1 17 ? 1.132 -27.828 -23.234 1 52 17 GLN B O 1
ATOM 683 N N . MET B 1 18 ? 0.416 -25.953 -23.844 1 53.72 18 MET B N 1
ATOM 684 C CA . MET B 1 18 ? 0.645 -25.641 -22.438 1 53.72 18 MET B CA 1
ATOM 685 C C . MET B 1 18 ? -0.261 -26.469 -21.547 1 53.72 18 MET B C 1
ATOM 687 O O . MET B 1 18 ? -1.471 -26.547 -21.766 1 53.72 18 MET B O 1
ATOM 691 N N . PRO B 1 19 ? 0.345 -27.422 -20.922 1 61.25 19 PRO B N 1
ATOM 692 C CA . PRO B 1 19 ? -0.52 -28.203 -20.031 1 61.25 19 PRO B CA 1
ATOM 693 C C . PRO B 1 19 ? -1.491 -27.344 -19.234 1 61.25 19 PRO B C 1
ATOM 695 O O . PRO B 1 19 ? -1.191 -26.188 -18.938 1 61.25 19 PRO B O 1
ATOM 698 N N . PRO B 1 20 ? -2.658 -27.703 -19.422 1 66.56 20 PRO B N 1
ATOM 699 C CA . PRO B 1 20 ? -3.674 -26.984 -18.641 1 66.56 20 PRO B CA 1
ATOM 700 C C . PRO B 1 20 ? -3.203 -26.641 -17.234 1 66.56 20 PRO B C 1
ATOM 702 O O . PRO B 1 20 ? -2.406 -27.391 -16.641 1 66.56 20 PRO B O 1
ATOM 705 N N . ALA B 1 21 ? -3.314 -25.516 -16.922 1 72.94 21 ALA B N 1
ATOM 706 C CA . ALA B 1 21 ? -2.992 -25.078 -15.562 1 72.94 21 ALA B CA 1
ATOM 707 C C . ALA B 1 21 ? -3.564 -26.047 -14.523 1 72.94 21 ALA B C 1
ATOM 709 O O . ALA B 1 21 ? -4.703 -26.484 -14.656 1 72.94 21 ALA B O 1
ATOM 710 N N . THR B 1 22 ? -2.629 -26.5 -13.758 1 80.38 22 THR B N 1
ATOM 711 C CA . THR B 1 22 ? -3.078 -27.328 -12.648 1 80.38 22 THR B CA 1
ATOM 712 C C . THR B 1 22 ? -3.963 -26.531 -11.695 1 80.38 22 THR B C 1
ATOM 714 O O . THR B 1 22 ? -4.035 -25.297 -11.797 1 80.38 22 THR B O 1
ATOM 717 N N . THR B 1 23 ? -4.762 -27.141 -10.977 1 85.12 23 THR B N 1
ATOM 718 C CA . THR B 1 23 ? -5.586 -26.484 -9.969 1 85.12 23 THR B CA 1
ATOM 719 C C . THR B 1 23 ? -4.734 -25.578 -9.086 1 85.12 23 THR B C 1
ATOM 721 O O . THR B 1 23 ? -5.164 -24.469 -8.727 1 85.12 23 THR B O 1
ATOM 724 N N . ARG B 1 24 ? -3.582 -26.094 -8.844 1 87.25 24 ARG B N 1
ATOM 725 C CA . ARG B 1 24 ? -2.674 -25.312 -8.008 1 87.25 24 ARG B CA 1
ATOM 726 C C . ARG B 1 24 ? -2.254 -24.031 -8.703 1 87.25 24 ARG B C 1
ATOM 728 O O . ARG B 1 24 ? -2.18 -22.969 -8.07 1 87.25 24 ARG B O 1
ATOM 735 N N . GLU B 1 25 ? -1.948 -24.094 -9.969 1 89.81 25 GLU B N 1
ATOM 736 C CA . GLU B 1 25 ? -1.571 -22.922 -10.75 1 89.81 25 GLU B CA 1
ATOM 737 C C . GLU B 1 25 ? -2.707 -21.906 -10.797 1 89.81 25 GLU B C 1
ATOM 739 O O . GLU B 1 25 ? -2.473 -20.703 -10.68 1 89.81 25 GLU B O 1
ATOM 744 N N . ARG B 1 26 ? -3.857 -22.422 -10.93 1 89.31 26 ARG B N 1
ATOM 745 C CA . ARG B 1 26 ? -5.023 -21.547 -10.961 1 89.31 26 ARG B CA 1
ATOM 746 C C . ARG B 1 26 ? -5.223 -20.859 -9.617 1 89.31 26 ARG B C 1
ATOM 748 O O . ARG B 1 26 ? -5.527 -19.656 -9.562 1 89.31 26 ARG B O 1
ATOM 755 N N . ASP B 1 27 ? -5.062 -21.578 -8.578 1 92.69 27 ASP B N 1
ATOM 756 C CA . ASP B 1 27 ? -5.156 -21 -7.242 1 92.69 27 ASP B CA 1
ATOM 757 C C . ASP B 1 27 ? -4.125 -19.891 -7.047 1 92.69 27 ASP B C 1
ATOM 759 O O . ASP B 1 27 ? -4.441 -18.828 -6.504 1 92.69 27 ASP B O 1
ATOM 763 N N . LEU B 1 28 ? -2.941 -20.078 -7.453 1 95.31 28 LEU B N 1
ATOM 764 C CA . LEU B 1 28 ? -1.866 -19.094 -7.328 1 95.31 28 LEU B CA 1
ATOM 765 C C . LEU B 1 28 ? -2.166 -17.844 -8.156 1 95.31 28 LEU B C 1
ATOM 767 O O . LEU B 1 28 ? -1.92 -16.719 -7.711 1 95.31 28 LEU B O 1
ATOM 771 N N . GLN B 1 29 ? -2.703 -18.016 -9.312 1 95.19 29 GLN B N 1
ATOM 772 C CA . GLN B 1 29 ? -3.078 -16.891 -10.156 1 95.19 29 GLN B CA 1
ATOM 773 C C . GLN B 1 29 ? -4.152 -16.031 -9.484 1 95.19 29 GLN B C 1
ATOM 775 O O . GLN B 1 29 ? -4.117 -14.805 -9.562 1 95.19 29 GLN B O 1
ATOM 780 N N . SER B 1 30 ? -5.078 -16.672 -8.852 1 97.69 30 SER B N 1
ATOM 781 C CA . SER B 1 30 ? -6.113 -15.953 -8.125 1 97.69 30 SER B CA 1
ATOM 782 C C . SER B 1 30 ? -5.52 -15.141 -6.977 1 97.69 30 SER B C 1
ATOM 784 O O . SER B 1 30 ? -5.918 -14 -6.746 1 97.69 30 SER B O 1
ATOM 786 N N . GLN B 1 31 ? -4.562 -15.727 -6.301 1 97.88 31 GLN B N 1
ATOM 787 C CA . GLN B 1 31 ? -3.879 -15.031 -5.215 1 97.88 31 GLN B CA 1
ATOM 788 C C . GLN B 1 31 ? -3.139 -13.805 -5.734 1 97.88 31 GLN B C 1
ATOM 790 O O . GLN B 1 31 ? -3.221 -12.727 -5.141 1 97.88 31 GLN B O 1
ATOM 795 N N . VAL B 1 32 ? -2.484 -13.992 -6.828 1 98.56 32 VAL B N 1
ATOM 796 C CA . VAL B 1 32 ? -1.749 -12.891 -7.441 1 98.56 32 VAL B CA 1
ATOM 797 C C . VAL B 1 32 ? -2.711 -11.758 -7.789 1 98.56 32 VAL B C 1
ATOM 799 O O . VAL B 1 32 ? -2.428 -10.586 -7.52 1 98.56 32 VAL B O 1
ATOM 802 N N . PHE B 1 33 ? -3.85 -12.148 -8.312 1 98.56 33 PHE B N 1
ATOM 803 C CA . PHE B 1 33 ? -4.859 -11.164 -8.688 1 98.56 33 PHE B CA 1
ATOM 804 C C . PHE B 1 33 ? -5.328 -10.383 -7.461 1 98.56 33 PHE B C 1
ATOM 806 O O . PHE B 1 33 ? -5.391 -9.156 -7.488 1 98.56 33 PHE B O 1
ATOM 813 N N . HIS B 1 34 ? -5.633 -11.055 -6.379 1 98.69 34 HIS B N 1
ATOM 814 C CA . HIS B 1 34 ? -6.09 -10.406 -5.152 1 98.69 34 HIS B CA 1
ATOM 815 C C . HIS B 1 34 ? -5.012 -9.492 -4.574 1 98.69 34 HIS B C 1
ATOM 817 O O . HIS B 1 34 ? -5.316 -8.398 -4.094 1 98.6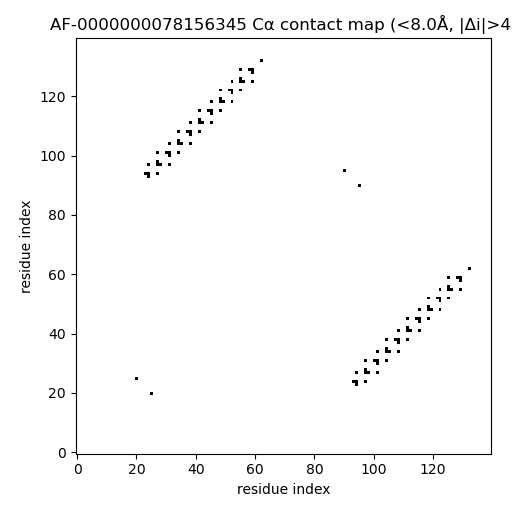9 34 HIS B O 1
ATOM 823 N N . MET B 1 35 ? -3.779 -9.914 -4.672 1 98.81 35 MET B N 1
ATOM 824 C CA . MET B 1 35 ? -2.67 -9.109 -4.16 1 98.81 35 MET B CA 1
ATOM 825 C C . MET B 1 35 ? -2.445 -7.875 -5.027 1 98.81 35 MET B C 1
ATOM 827 O O . MET B 1 35 ? -2.148 -6.797 -4.512 1 98.81 35 MET B O 1
ATOM 831 N N . GLN B 1 36 ? -2.611 -8.023 -6.281 1 98.62 36 GLN B N 1
ATOM 832 C CA . GLN B 1 36 ? -2.514 -6.867 -7.168 1 98.62 36 GLN B CA 1
ATOM 833 C C . GLN B 1 36 ? -3.561 -5.816 -6.816 1 98.62 36 GLN B C 1
ATOM 835 O O . GLN B 1 36 ? -3.256 -4.621 -6.77 1 98.62 36 GLN B O 1
ATOM 840 N N . GLN B 1 37 ? -4.742 -6.227 -6.516 1 98.75 37 GLN B N 1
ATOM 841 C CA . GLN B 1 37 ? -5.801 -5.309 -6.098 1 98.75 37 GLN B CA 1
ATOM 842 C C . GLN B 1 37 ? -5.441 -4.621 -4.785 1 98.75 37 GLN B C 1
ATOM 844 O O . GLN B 1 37 ? -5.637 -3.412 -4.641 1 98.75 37 GLN B O 1
ATOM 849 N N . SER B 1 38 ? -4.965 -5.379 -3.902 1 98.88 38 SER B N 1
ATOM 850 C CA . SER B 1 38 ? -4.559 -4.852 -2.605 1 98.88 38 SER B CA 1
ATOM 851 C C . SER B 1 38 ? -3.461 -3.803 -2.756 1 98.88 38 SER B C 1
ATOM 853 O O . SER B 1 38 ? -3.529 -2.732 -2.15 1 98.88 38 SER B O 1
ATOM 855 N N . ILE B 1 39 ? -2.492 -4.082 -3.557 1 98.94 39 ILE B N 1
ATOM 856 C CA . ILE B 1 39 ? -1.402 -3.145 -3.814 1 98.94 39 ILE B CA 1
ATOM 857 C C . ILE B 1 39 ? -1.959 -1.857 -4.418 1 98.94 39 ILE B C 1
ATOM 859 O O . ILE B 1 39 ? -1.597 -0.758 -3.992 1 98.94 39 ILE B O 1
ATOM 863 N N . GLY B 1 40 ? -2.867 -2.088 -5.34 1 98.88 40 GLY B N 1
ATOM 864 C CA . GLY B 1 40 ? -3.5 -0.916 -5.926 1 98.88 40 GLY B CA 1
ATOM 865 C C . GLY B 1 40 ? -4.203 -0.045 -4.898 1 98.88 40 GLY B C 1
ATOM 866 O O . GLY B 1 40 ? -4.055 1.179 -4.91 1 98.88 40 GLY B O 1
ATOM 867 N N . SER B 1 41 ? -4.891 -0.639 -3.998 1 98.88 41 SER B N 1
ATOM 868 C CA . SER B 1 41 ? -5.617 0.081 -2.957 1 98.88 41 SER B CA 1
ATOM 869 C C . SER B 1 41 ? -4.66 0.786 -2.002 1 98.88 41 SER B C 1
ATOM 871 O O . SER B 1 41 ? -4.891 1.935 -1.619 1 98.88 41 SER B O 1
ATOM 873 N N . LEU B 1 42 ? -3.658 0.119 -1.692 1 98.88 42 LEU B N 1
ATOM 874 C CA . LEU B 1 42 ? -2.676 0.677 -0.77 1 98.88 42 LEU B CA 1
ATOM 875 C C . LEU B 1 42 ? -1.945 1.856 -1.401 1 98.88 42 LEU B C 1
ATOM 877 O O . LEU B 1 42 ? -1.687 2.861 -0.734 1 98.88 42 LEU B O 1
ATOM 881 N N . VAL B 1 43 ? -1.647 1.758 -2.623 1 98.88 43 VAL B N 1
ATOM 882 C CA . VAL B 1 43 ? -0.964 2.838 -3.328 1 98.88 43 VAL B CA 1
ATOM 883 C C . VAL B 1 43 ? -1.869 4.066 -3.395 1 98.88 43 VAL B C 1
ATOM 885 O O . VAL B 1 43 ? -1.418 5.188 -3.16 1 98.88 43 VAL B O 1
ATOM 888 N N . GLU B 1 44 ? -3.117 3.848 -3.67 1 98.81 44 GLU B N 1
ATOM 889 C CA . GLU B 1 44 ? -4.074 4.949 -3.723 1 98.81 44 GLU B CA 1
ATOM 890 C C . GLU B 1 44 ? -4.207 5.633 -2.363 1 98.81 44 GLU B C 1
ATOM 892 O O . GLU B 1 44 ? -4.199 6.863 -2.277 1 98.81 44 GLU B O 1
ATOM 897 N N . GLU B 1 45 ? -4.328 4.859 -1.377 1 98.75 45 GLU B N 1
ATOM 898 C CA . GLU B 1 45 ? -4.461 5.41 -0.031 1 98.75 45 GLU B CA 1
ATOM 899 C C . GLU B 1 45 ? -3.209 6.18 0.376 1 98.75 45 GLU B C 1
ATOM 901 O O . GLU B 1 45 ? -3.301 7.246 0.988 1 98.75 45 GLU B O 1
ATOM 906 N N . LEU B 1 46 ? -2.131 5.668 0.037 1 98.88 46 LEU B N 1
ATOM 907 C CA . LEU B 1 46 ? -0.868 6.332 0.34 1 98.88 46 LEU B CA 1
ATOM 908 C C . LEU B 1 46 ? -0.785 7.688 -0.357 1 98.88 46 LEU B C 1
ATOM 910 O O . LEU B 1 46 ? -0.357 8.672 0.245 1 98.88 46 LEU B O 1
ATOM 914 N N . GLN B 1 47 ? -1.215 7.703 -1.542 1 98.69 47 GLN B N 1
ATOM 915 C CA . GLN B 1 47 ? -1.232 8.961 -2.275 1 98.69 47 GLN B CA 1
ATOM 916 C C . GLN B 1 47 ? -2.17 9.969 -1.616 1 98.69 47 GLN B C 1
ATOM 918 O O . GLN B 1 47 ? -1.844 11.156 -1.515 1 98.69 47 GLN B O 1
ATOM 923 N N . ARG B 1 48 ? -3.305 9.484 -1.177 1 98.75 48 ARG B N 1
ATOM 924 C CA . ARG B 1 48 ? -4.254 10.352 -0.486 1 98.75 48 ARG B CA 1
ATOM 925 C C . ARG B 1 48 ? -3.648 10.914 0.799 1 98.75 48 ARG B C 1
ATOM 927 O O . ARG B 1 48 ? -3.791 12.102 1.094 1 98.75 48 ARG B O 1
ATOM 934 N N . GLN B 1 49 ? -2.945 10.141 1.482 1 98.62 49 GLN B N 1
ATOM 935 C CA . GLN B 1 49 ? -2.316 10.57 2.727 1 98.62 49 GLN B CA 1
ATOM 936 C C . GLN B 1 49 ? -1.198 11.578 2.459 1 98.62 49 GLN B C 1
ATOM 938 O O . GLN B 1 49 ? -1.027 12.539 3.211 1 98.62 49 GLN B O 1
ATOM 943 N N . LYS B 1 50 ? -0.456 11.344 1.417 1 98.69 50 LYS B N 1
ATOM 944 C CA . LYS B 1 50 ? 0.614 12.266 1.06 1 98.69 50 LYS B CA 1
ATOM 945 C C . LYS B 1 50 ? 0.051 13.633 0.664 1 98.69 50 LYS B C 1
ATOM 947 O O . LYS B 1 50 ? 0.625 14.664 1.002 1 98.69 50 LYS B O 1
ATOM 952 N N . MET B 1 51 ? -1.047 13.648 -0.019 1 98.5 51 MET B N 1
ATOM 953 C CA . MET B 1 51 ? -1.703 14.898 -0.398 1 98.5 51 MET B CA 1
ATOM 954 C C . MET B 1 51 ? -2.217 15.633 0.833 1 98.5 51 MET B C 1
ATOM 956 O O . MET B 1 51 ? -2.057 16.844 0.942 1 98.5 51 MET B O 1
ATOM 960 N N . LYS B 1 52 ? -2.838 14.922 1.729 1 98.31 52 LYS B N 1
ATOM 961 C CA . LYS B 1 52 ? -3.297 15.508 2.984 1 98.31 52 LYS B CA 1
ATOM 962 C C . LYS B 1 52 ? -2.131 16.094 3.773 1 98.31 52 LYS B C 1
ATOM 964 O O . LYS B 1 52 ? -2.236 17.203 4.316 1 98.31 52 LYS B O 1
ATOM 969 N N . ASN B 1 53 ? -1.08 15.375 3.766 1 98.12 53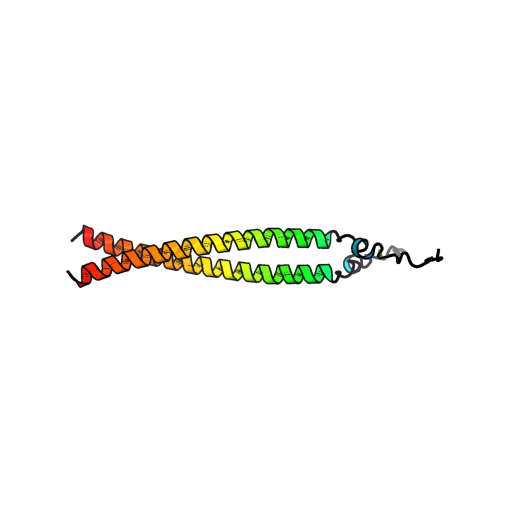 ASN B N 1
ATOM 970 C CA . ASN B 1 53 ? 0.132 15.836 4.434 1 98.12 53 ASN B CA 1
ATOM 971 C C . ASN B 1 53 ? 0.625 17.156 3.846 1 98.12 53 ASN B C 1
ATOM 973 O O . ASN B 1 53 ? 0.954 18.078 4.586 1 98.12 53 ASN B O 1
ATOM 977 N N . ALA B 1 54 ? 0.666 17.266 2.621 1 98.44 54 ALA B N 1
ATOM 978 C CA . ALA B 1 54 ? 1.124 18.469 1.941 1 98.44 54 ALA B CA 1
ATOM 979 C C . ALA B 1 54 ? 0.225 19.656 2.271 1 98.44 54 ALA B C 1
ATOM 981 O O . ALA B 1 54 ? 0.713 20.766 2.51 1 98.44 54 ALA B O 1
ATOM 982 N N . GLN B 1 55 ? -1.02 19.406 2.279 1 98.19 55 GLN B N 1
ATOM 983 C CA . GLN B 1 55 ? -1.993 20.438 2.598 1 98.19 55 GLN B CA 1
ATOM 984 C C . GLN B 1 55 ? -1.83 20.922 4.035 1 98.19 55 GLN B C 1
ATOM 986 O O . GLN B 1 55 ? -1.819 22.141 4.293 1 98.19 55 GLN B O 1
ATOM 991 N N . LEU B 1 56 ? -1.658 20.031 4.941 1 98.19 56 LEU B N 1
ATOM 992 C CA . LEU B 1 56 ? -1.483 20.359 6.355 1 98.19 56 LEU B CA 1
ATOM 993 C C . LEU B 1 56 ? -0.189 21.125 6.582 1 98.19 56 LEU B C 1
ATOM 995 O O . LEU B 1 56 ? -0.168 22.109 7.332 1 98.19 56 LEU B O 1
ATOM 999 N N . GLU B 1 57 ? 0.822 20.766 5.918 1 97.75 57 GLU B N 1
ATOM 1000 C CA . GLU B 1 57 ? 2.111 21.438 6.031 1 97.75 57 GLU B CA 1
ATOM 1001 C C . GLU B 1 57 ? 2.031 22.875 5.508 1 97.75 57 GLU B C 1
ATOM 1003 O O . GLU B 1 57 ? 2.605 23.781 6.102 1 97.75 57 GLU B O 1
ATOM 1008 N N . ARG B 1 58 ? 1.335 23.078 4.457 1 97.81 58 ARG B N 1
ATOM 1009 C CA . ARG B 1 58 ? 1.166 24.422 3.9 1 97.81 58 ARG B CA 1
ATOM 1010 C C . ARG B 1 58 ? 0.38 25.312 4.852 1 97.81 58 ARG B C 1
ATOM 1012 O O . ARG B 1 58 ? 0.753 26.469 5.078 1 97.81 58 ARG B O 1
ATOM 1019 N N . GLN B 1 59 ? -0.684 24.828 5.398 1 96.62 59 GLN B N 1
ATOM 1020 C CA . GLN B 1 59 ? -1.488 25.594 6.352 1 96.62 59 GLN B CA 1
ATOM 1021 C C . GLN B 1 59 ? -0.678 25.938 7.594 1 96.62 59 GLN B C 1
ATOM 1023 O O . GLN B 1 59 ? -0.72 27.078 8.07 1 96.62 59 GLN B O 1
ATOM 1028 N N . LEU B 1 60 ? 0.06 24.984 8.062 1 96.19 60 LEU B N 1
ATOM 1029 C CA . LEU B 1 60 ? 0.879 25.188 9.258 1 96.19 60 LEU B CA 1
ATOM 1030 C C . LEU B 1 60 ? 1.944 26.25 9 1 96.19 60 LEU B C 1
ATOM 1032 O O . LEU B 1 60 ? 2.152 27.141 9.836 1 96.19 60 LEU B O 1
ATOM 1036 N N . ASN B 1 61 ? 2.529 26.125 7.898 1 95.31 61 ASN B N 1
ATOM 1037 C CA . ASN B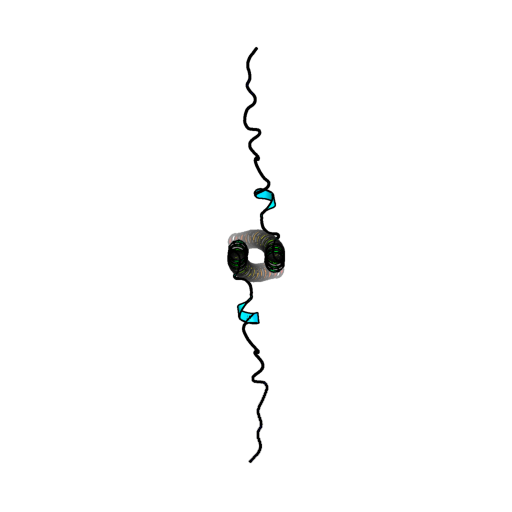 1 61 ? 3.566 27.094 7.543 1 95.31 61 ASN B CA 1
ATOM 1038 C C . ASN B 1 61 ? 3.002 28.5 7.43 1 95.31 61 ASN B C 1
ATOM 1040 O O . ASN B 1 61 ? 3.645 29.469 7.84 1 95.31 61 ASN B O 1
ATOM 1044 N N . THR B 1 62 ? 1.853 28.562 6.883 1 94.31 62 THR B N 1
ATOM 1045 C CA . THR B 1 62 ? 1.197 29.859 6.738 1 94.31 62 THR B CA 1
ATOM 1046 C C . THR B 1 62 ? 0.905 30.484 8.102 1 94.31 62 THR B C 1
ATOM 1048 O O . THR B 1 62 ? 1.169 31.656 8.328 1 94.31 62 THR B O 1
ATOM 1051 N N . LEU B 1 63 ? 0.552 29.703 9.062 1 89.69 63 LEU B N 1
ATOM 1052 C CA . LEU B 1 63 ? 0.204 30.172 10.398 1 89.69 63 LEU B CA 1
ATOM 1053 C C . LEU B 1 63 ? 1.457 30.547 11.188 1 89.69 63 LEU B C 1
ATOM 1055 O O . LEU B 1 63 ? 1.47 31.531 11.914 1 89.69 63 LEU B O 1
ATOM 1059 N N . VAL B 1 64 ? 2.428 29.812 10.969 1 90.5 64 VAL B N 1
ATOM 1060 C CA . VAL B 1 64 ? 3.678 30.047 11.688 1 90.5 64 VAL B CA 1
ATOM 1061 C C . VAL B 1 64 ? 4.324 31.344 11.203 1 90.5 64 VAL B C 1
ATOM 1063 O O . VAL B 1 64 ? 4.824 32.125 12.008 1 90.5 64 VAL B O 1
ATOM 1066 N N . ASN B 1 65 ? 4.125 31.578 9.977 1 89.88 65 ASN B N 1
ATOM 1067 C CA . ASN B 1 65 ? 4.699 32.781 9.406 1 89.88 65 ASN B CA 1
ATOM 1068 C C . ASN B 1 65 ? 3.9 34.031 9.805 1 89.88 65 ASN B C 1
ATOM 1070 O O . ASN B 1 65 ? 4.473 35.094 10.016 1 89.88 65 ASN B O 1
ATOM 1074 N N . LYS B 1 66 ? 2.637 33.969 9.992 1 83.94 66 LYS B N 1
ATOM 1075 C CA . LYS B 1 66 ? 1.788 35.062 10.445 1 83.94 66 LYS B CA 1
ATOM 1076 C C . LYS B 1 66 ? 2.105 35.438 11.883 1 83.94 66 LYS B C 1
ATOM 1078 O O . LYS B 1 66 ? 2.121 36.625 12.227 1 83.94 66 LYS B O 1
ATOM 1083 N N . GLU B 1 67 ? 2.473 34.5 12.695 1 78.06 67 GLU B N 1
ATOM 1084 C CA . GLU B 1 67 ? 2.809 34.75 14.094 1 78.06 67 GLU B CA 1
ATOM 1085 C C . GLU B 1 67 ? 4.188 35.406 14.219 1 78.06 67 GLU B C 1
ATOM 1087 O O . GLU B 1 67 ? 4.402 36.25 15.086 1 78.06 67 GLU B O 1
ATOM 1092 N N . ASP B 1 68 ? 5.008 34.969 13.344 1 79.56 68 ASP B N 1
ATOM 1093 C CA . ASP B 1 68 ? 6.363 35.5 13.391 1 79.56 68 ASP B CA 1
ATOM 1094 C C . ASP B 1 68 ? 6.398 36.969 12.898 1 79.56 68 ASP B C 1
ATOM 1096 O O . ASP B 1 68 ? 7.246 37.75 13.328 1 79.56 68 ASP B O 1
ATOM 1100 N N . ASP B 1 69 ? 5.508 37.281 12.125 1 78.12 69 ASP B N 1
ATOM 1101 C CA . ASP B 1 69 ? 5.43 38.625 11.602 1 78.12 69 ASP B CA 1
ATOM 1102 C C . ASP B 1 69 ? 4.566 39.531 12.492 1 78.12 69 ASP B C 1
ATOM 1104 O O . ASP B 1 69 ? 4.547 40.75 12.328 1 78.12 69 ASP B O 1
ATOM 1108 N N . ALA B 1 70 ? 3.779 39.062 13.445 1 63.53 70 ALA B N 1
ATOM 1109 C CA . ALA B 1 70 ? 2.936 39.844 14.344 1 63.53 70 ALA B CA 1
ATOM 1110 C C . ALA B 1 70 ? 3.664 40.156 15.648 1 63.53 70 ALA B C 1
ATOM 1112 O O . ALA B 1 70 ? 4.527 39.406 16.078 1 63.53 70 ALA B O 1
#

Organism: Quercus suber (NCBI:txid58331)